Protein AF-A0A915E7U0-F1 (afdb_monomer)

Nearest PDB structures (foldseek):
  4j76-assembly1_B  TM=9.701E-01  e=1.399E-03  Plasmodium falciparum 3D7
  4jfa-assembly1_C  TM=9.694E-01  e=1.713E-03  Plasmodium falciparum 3D7
  3tze-assembly1_B  TM=9.497E-01  e=2.747E-03  Encephalitozoon cuniculi GB-M1
  3kt0-assembly1_A  TM=9.547E-01  e=3.599E-03  Saccharomyces cerevisiae
  3foc-assembly1_A-2  TM=9.476E-01  e=1.133E-02  Giardia lamblia ATCC 50803

Radius of gyration: 18.52 Å; Cα contacts (8 Å, |Δi|>4): 24; chains: 1; bounding box: 32×20×52 Å

Sequence (73 aa):
MWIPYNFLRFFLDDDEQLEDIKKQYSSGKLLTSELKKITIDLLSNIVAELQTRRKEVSDETVTQFTKVHELCF

Secondary structure (DSSP, 8-state):
--HHHHHHHHH---HHHHHHHHHHHHTT-S-HHHHHHHHHHHHHHHHHHHHHHHHH--HHHHHHHHS------

Structure (mmCIF, N/CA/C/O backbone):
data_AF-A0A915E7U0-F1
#
_entry.id   AF-A0A915E7U0-F1
#
loop_
_atom_site.group_PDB
_atom_site.id
_atom_site.type_symbol
_atom_site.label_atom_id
_atom_site.label_alt_id
_atom_site.label_comp_id
_atom_site.label_asym_id
_atom_site.label_entity_id
_atom_site.label_seq_id
_atom_site.pdbx_PDB_ins_code
_atom_site.Cartn_x
_atom_site.Cartn_y
_atom_site.Cartn_z
_atom_site.occupancy
_atom_site.B_iso_or_equiv
_atom_site.auth_seq_id
_atom_site.auth_comp_id
_atom_site.auth_asym_id
_atom_site.auth_atom_id
_atom_site.pdbx_PDB_model_num
ATOM 1 N N . MET A 1 1 ? -4.018 14.367 13.691 1.00 54.22 1 MET A N 1
ATOM 2 C CA . MET A 1 1 ? -4.424 13.346 12.698 1.00 54.22 1 MET A CA 1
ATOM 3 C C . MET A 1 1 ? -3.312 12.311 12.624 1.00 54.22 1 MET A C 1
ATOM 5 O O . MET A 1 1 ? -2.154 12.702 12.671 1.00 54.22 1 MET A O 1
ATOM 9 N N . TRP A 1 2 ? -3.633 11.020 12.658 1.00 67.88 2 TRP A N 1
ATOM 10 C CA . TRP A 1 2 ? -2.651 9.950 12.861 1.00 67.88 2 TRP A CA 1
ATOM 11 C C . TRP A 1 2 ? -1.913 9.644 11.553 1.00 67.88 2 TRP A C 1
ATOM 13 O O . TRP A 1 2 ? -2.552 9.507 10.516 1.00 67.88 2 TRP A O 1
ATOM 23 N N . ILE A 1 3 ? -0.586 9.496 11.605 1.00 78.06 3 ILE A N 1
ATOM 24 C CA . ILE A 1 3 ? 0.257 9.194 10.434 1.00 78.06 3 ILE A CA 1
ATOM 25 C C . ILE A 1 3 ? -0.268 7.985 9.625 1.00 78.06 3 ILE A C 1
ATOM 27 O O . ILE A 1 3 ? -0.506 8.170 8.436 1.00 78.06 3 ILE A O 1
ATOM 31 N N . PRO A 1 4 ? -0.539 6.794 10.208 1.00 81.06 4 PRO A N 1
ATOM 32 C CA . PRO A 1 4 ? -1.007 5.632 9.434 1.00 81.06 4 PRO A CA 1
ATOM 33 C C . PRO A 1 4 ? -2.374 5.840 8.761 1.00 81.06 4 PRO A C 1
ATOM 35 O O . PRO A 1 4 ? -2.588 5.381 7.644 1.00 81.06 4 PRO A O 1
ATOM 38 N N . TYR A 1 5 ? -3.274 6.600 9.390 1.00 84.25 5 TYR A N 1
ATOM 39 C CA . TYR A 1 5 ? -4.567 6.944 8.794 1.00 84.25 5 TYR A CA 1
ATOM 40 C C . TYR A 1 5 ? -4.412 7.826 7.547 1.00 84.25 5 TYR A C 1
ATOM 42 O O . TYR A 1 5 ? -5.118 7.640 6.560 1.00 84.25 5 TYR A O 1
ATOM 50 N N . ASN A 1 6 ? -3.458 8.761 7.560 1.00 84.69 6 ASN A N 1
ATOM 51 C CA . ASN A 1 6 ? -3.188 9.590 6.387 1.00 84.69 6 ASN A CA 1
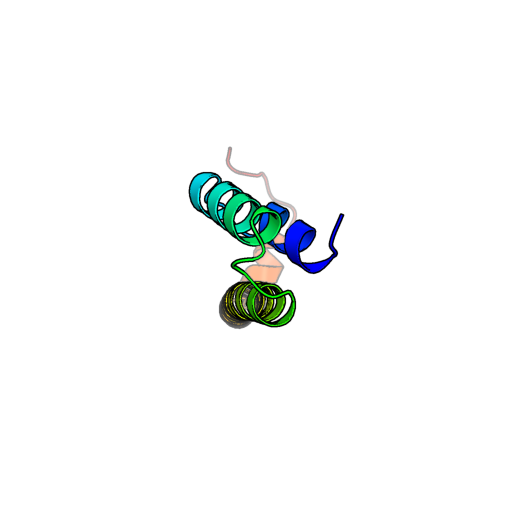ATOM 52 C C . ASN A 1 6 ? -2.693 8.744 5.210 1.00 84.69 6 ASN A C 1
ATOM 54 O O . ASN A 1 6 ? -3.125 8.985 4.092 1.00 84.69 6 ASN A O 1
ATOM 58 N N . PHE A 1 7 ? -1.836 7.747 5.455 1.00 85.06 7 PHE A N 1
ATOM 59 C CA . PHE A 1 7 ? -1.399 6.817 4.410 1.00 85.06 7 PHE A CA 1
ATOM 60 C C . PHE A 1 7 ? -2.574 6.029 3.831 1.00 85.06 7 PHE A C 1
ATOM 62 O O . PHE A 1 7 ? -2.714 5.980 2.615 1.00 85.06 7 PHE A O 1
ATOM 69 N N . LEU A 1 8 ? -3.457 5.491 4.676 1.00 86.06 8 LEU A N 1
ATOM 70 C CA . LEU A 1 8 ? -4.670 4.819 4.202 1.00 86.06 8 LEU A CA 1
ATOM 71 C C . LEU A 1 8 ? -5.506 5.739 3.308 1.00 86.06 8 LEU A C 1
ATOM 73 O O . LEU A 1 8 ? -5.876 5.337 2.222 1.00 86.06 8 LEU A O 1
ATOM 77 N N . ARG A 1 9 ? -5.698 7.006 3.684 1.00 86.06 9 ARG A N 1
ATOM 78 C CA . ARG A 1 9 ? -6.428 7.972 2.847 1.00 86.06 9 ARG A CA 1
ATOM 79 C C . ARG A 1 9 ? -5.803 8.213 1.463 1.00 86.06 9 ARG A C 1
ATOM 81 O O . ARG A 1 9 ? -6.514 8.618 0.554 1.00 86.06 9 ARG A O 1
ATOM 88 N N . PHE A 1 10 ? -4.489 8.067 1.315 1.00 84.62 10 PHE A N 1
ATOM 89 C CA . PHE A 1 10 ? -3.815 8.281 0.028 1.00 84.62 10 PHE A CA 1
ATOM 90 C C . PHE A 1 10 ? -3.754 7.027 -0.842 1.00 84.62 10 PHE A C 1
ATOM 92 O O . PHE A 1 10 ? -3.704 7.156 -2.059 1.00 84.62 10 PHE A O 1
ATOM 99 N N . PHE A 1 11 ? -3.682 5.849 -0.223 1.00 84.31 11 PHE A N 1
ATOM 100 C CA . PHE A 1 11 ? -3.399 4.586 -0.909 1.00 84.31 11 PHE A CA 1
ATOM 101 C C . PHE A 1 11 ? -4.593 3.627 -0.962 1.00 84.31 11 PHE A C 1
ATOM 103 O O . PHE A 1 11 ? -4.529 2.633 -1.677 1.00 84.31 11 PHE A O 1
ATOM 110 N N . LEU A 1 12 ? -5.644 3.876 -0.181 1.00 84.75 12 LEU A N 1
ATOM 111 C CA . LEU A 1 12 ? -6.884 3.110 -0.206 1.00 84.75 12 LEU A CA 1
ATOM 112 C C . LEU A 1 12 ? -7.869 3.828 -1.135 1.00 84.75 12 LEU A C 1
ATOM 114 O O . LEU A 1 12 ? -8.308 4.930 -0.820 1.00 84.75 12 LEU A O 1
ATOM 118 N N . ASP A 1 13 ? -8.210 3.197 -2.256 1.00 78.75 13 ASP A N 1
ATOM 119 C CA . ASP A 1 13 ? -9.158 3.750 -3.238 1.00 78.75 13 ASP A CA 1
ATOM 120 C C . ASP A 1 13 ? -10.634 3.608 -2.807 1.00 78.75 13 ASP A C 1
ATOM 122 O O . ASP A 1 13 ? -11.523 4.191 -3.423 1.00 78.75 13 ASP A O 1
ATOM 126 N N . ASP A 1 14 ? -10.910 2.827 -1.756 1.00 86.44 14 ASP A N 1
ATOM 127 C CA . ASP A 1 14 ? -12.260 2.580 -1.244 1.00 86.44 14 ASP A CA 1
ATOM 128 C C . ASP A 1 14 ? -12.604 3.531 -0.082 1.00 86.44 14 ASP A C 1
ATOM 130 O O . ASP 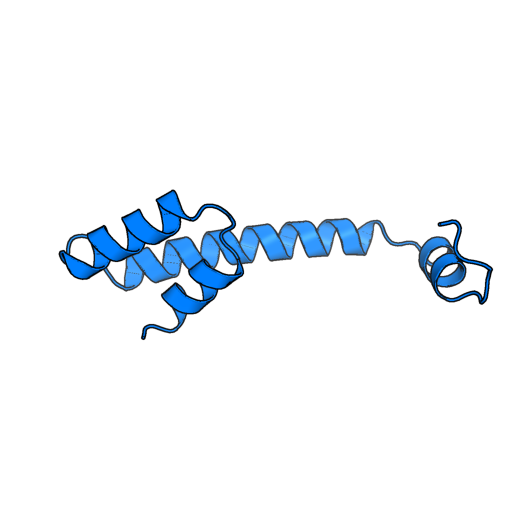A 1 14 ? -12.191 3.341 1.070 1.00 86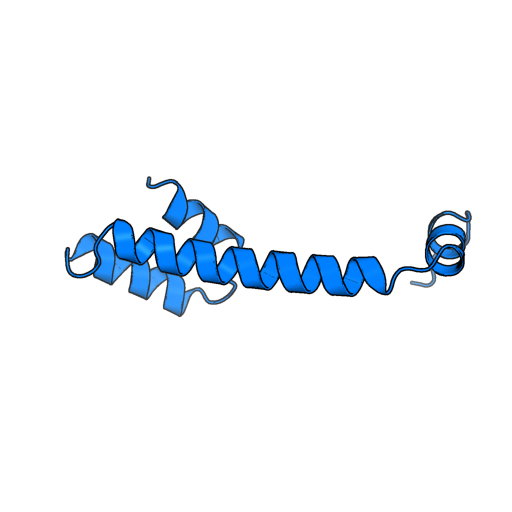.44 14 ASP A O 1
ATOM 134 N N . ASP A 1 15 ? -13.395 4.557 -0.399 1.00 85.06 15 ASP A N 1
ATOM 135 C CA . ASP A 1 15 ? -13.875 5.558 0.555 1.00 85.06 15 ASP A CA 1
ATOM 136 C C . ASP A 1 15 ? -14.783 4.967 1.654 1.00 85.06 15 ASP A C 1
ATOM 138 O O . ASP A 1 15 ? -14.788 5.473 2.783 1.00 85.06 15 ASP A O 1
ATOM 142 N N . GLU A 1 16 ? -15.535 3.891 1.376 1.00 87.88 16 GLU A N 1
ATOM 143 C CA . GLU 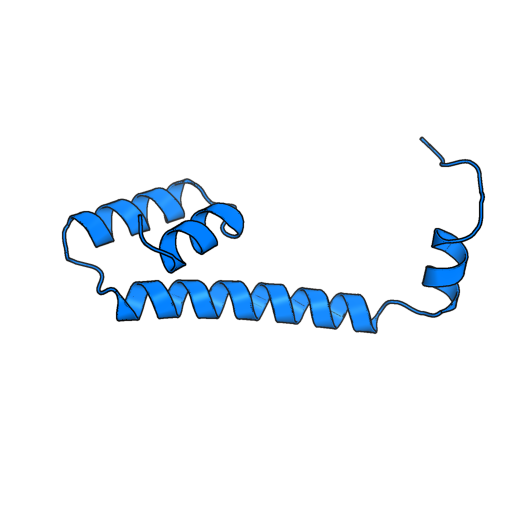A 1 16 ? -16.396 3.251 2.382 1.00 87.88 16 GLU A CA 1
ATOM 144 C C . GLU A 1 16 ? -15.554 2.550 3.446 1.00 87.88 16 GLU A C 1
ATOM 146 O O . GLU A 1 16 ? -15.794 2.720 4.648 1.00 87.88 16 GLU A O 1
ATOM 151 N N . GLN A 1 17 ? -14.526 1.814 3.017 1.00 85.12 17 GLN A N 1
ATOM 152 C CA . GLN A 1 17 ? -13.584 1.162 3.928 1.00 85.12 17 GLN A CA 1
ATOM 153 C C . GLN A 1 17 ? -12.817 2.184 4.773 1.00 85.12 17 GLN A C 1
ATOM 155 O O . GLN A 1 17 ? -12.606 1.973 5.973 1.00 85.12 17 GLN A O 1
ATOM 160 N N . LEU A 1 18 ? -12.428 3.318 4.182 1.00 87.88 18 LEU A N 1
ATOM 161 C CA . LEU A 1 18 ? -11.738 4.385 4.903 1.00 87.88 18 LEU A CA 1
ATOM 162 C C . LEU A 1 18 ? -12.615 4.986 6.013 1.00 87.88 18 LEU A C 1
ATOM 164 O O . LEU A 1 18 ? -12.146 5.187 7.142 1.00 87.88 18 LEU A O 1
ATOM 168 N N . GLU A 1 19 ? -13.888 5.262 5.717 1.00 88.38 19 GLU A N 1
ATOM 169 C CA . GLU A 1 19 ? -14.837 5.778 6.706 1.00 88.38 19 GLU A CA 1
ATOM 1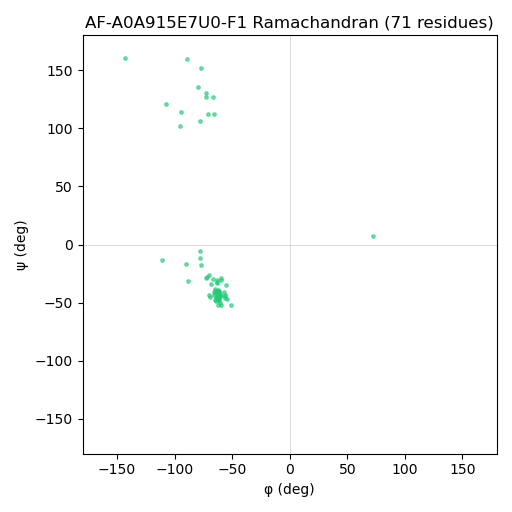70 C C . GLU A 1 19 ? -15.188 4.738 7.779 1.00 88.38 19 GLU A C 1
ATOM 172 O O . GLU A 1 19 ? -15.345 5.103 8.948 1.00 88.38 19 GLU A O 1
ATOM 177 N N . ASP A 1 20 ? -15.253 3.448 7.444 1.00 89.06 20 ASP A N 1
ATOM 178 C CA . ASP A 1 20 ? -15.438 2.394 8.444 1.00 89.06 20 ASP A CA 1
ATOM 179 C C . ASP A 1 20 ? -14.252 2.323 9.419 1.00 89.06 20 ASP A C 1
ATOM 181 O O . ASP A 1 20 ? -14.447 2.412 10.635 1.00 89.06 20 ASP A O 1
ATOM 185 N N . ILE A 1 21 ? -13.013 2.309 8.914 1.00 87.25 21 ILE A N 1
ATOM 186 C CA . ILE A 1 21 ? -11.800 2.334 9.750 1.00 87.25 21 ILE A CA 1
ATOM 187 C C . ILE A 1 21 ? -11.807 3.555 10.678 1.00 87.25 21 ILE A C 1
ATOM 189 O O . ILE A 1 21 ? -11.516 3.443 11.873 1.00 87.25 21 ILE 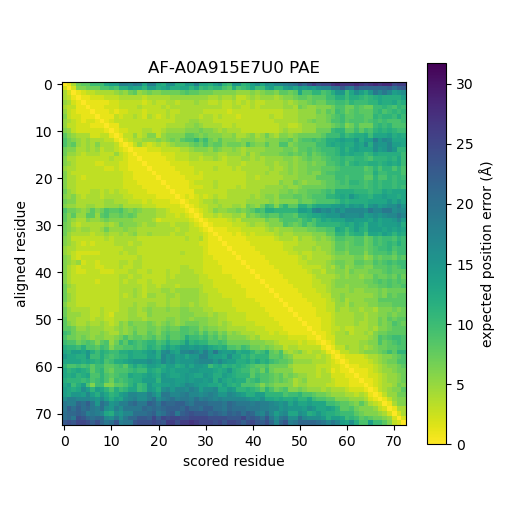A O 1
ATOM 193 N N . LYS A 1 22 ? -12.187 4.728 10.163 1.00 86.81 22 LYS A N 1
ATOM 194 C CA . LYS A 1 22 ? -12.306 5.965 10.946 1.00 86.81 22 LYS A CA 1
ATOM 195 C C . LYS A 1 22 ? -13.359 5.857 12.052 1.00 86.81 22 LYS A C 1
ATOM 197 O O . LYS A 1 22 ? -13.101 6.301 13.178 1.00 86.81 22 LYS A O 1
ATOM 202 N N . LYS A 1 23 ? -14.529 5.272 11.766 1.00 89.50 23 LYS A N 1
ATOM 203 C CA . LYS A 1 23 ? -15.593 5.028 12.755 1.00 89.50 23 LYS A CA 1
ATOM 204 C C . LYS A 1 23 ? -15.137 4.039 13.821 1.00 89.50 23 LYS A C 1
ATOM 206 O O . LYS A 1 23 ? -15.274 4.330 15.010 1.00 89.50 23 LYS A O 1
ATOM 211 N N . GLN A 1 24 ? -14.545 2.914 13.422 1.00 87.25 24 GLN A N 1
ATOM 212 C CA . GLN A 1 24 ? -14.047 1.902 14.351 1.00 87.25 24 GLN A CA 1
ATOM 213 C C . GLN A 1 24 ? -12.965 2.473 15.273 1.00 87.25 24 GLN A C 1
ATOM 215 O O . GLN A 1 24 ? -13.029 2.284 16.491 1.00 87.25 24 GLN A O 1
ATOM 220 N N . TYR A 1 25 ? -12.045 3.263 14.720 1.00 84.50 25 TYR A N 1
ATOM 221 C CA . TYR A 1 25 ? -11.010 3.952 15.483 1.00 84.50 25 TYR A CA 1
ATOM 222 C C . TYR A 1 25 ? -11.578 4.981 16.465 1.00 84.50 25 TYR A C 1
ATOM 224 O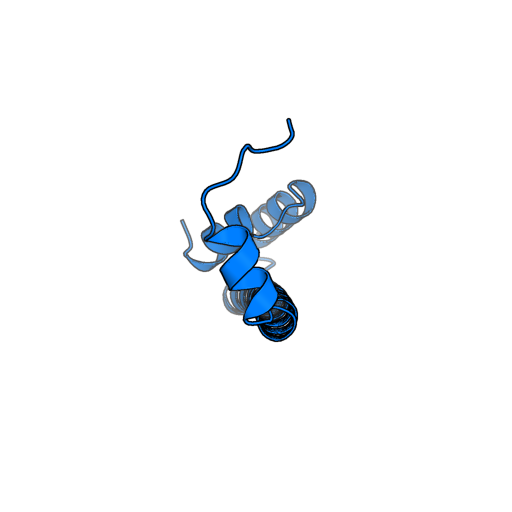 O . TYR A 1 25 ? -11.208 5.003 17.637 1.00 84.50 25 TYR A O 1
ATOM 232 N N . SER A 1 26 ? -12.529 5.805 16.011 1.00 84.50 26 SER A N 1
ATOM 233 C CA . SER A 1 26 ? -13.166 6.826 16.856 1.00 84.50 26 SER A CA 1
ATOM 234 C C . SER A 1 26 ? -14.016 6.210 17.969 1.00 84.50 26 SER A C 1
ATOM 236 O O . SER A 1 26 ? -14.137 6.789 19.043 1.00 84.50 26 SER A O 1
ATOM 238 N N . SER A 1 27 ? -14.572 5.018 17.733 1.00 88.88 27 SER A N 1
ATOM 239 C CA . SER A 1 27 ? -15.305 4.246 18.741 1.00 88.88 27 SER A CA 1
ATOM 240 C C . SER A 1 27 ? -14.402 3.504 19.736 1.00 88.88 27 SER A C 1
ATOM 242 O O . SER A 1 27 ? -14.910 2.882 20.664 1.00 88.88 27 SER A O 1
ATOM 244 N N . GLY A 1 28 ? -13.077 3.534 19.539 1.00 85.25 28 GLY A N 1
ATOM 245 C CA . GLY A 1 28 ? -12.104 2.819 20.369 1.00 85.25 28 GLY A CA 1
ATOM 246 C C . GLY A 1 28 ? -12.091 1.299 20.172 1.00 85.25 28 GLY A C 1
ATOM 247 O O . GLY A 1 28 ? -11.399 0.603 20.909 1.00 85.25 28 GLY A O 1
ATOM 248 N N . LYS A 1 29 ? -12.837 0.778 19.187 1.00 85.88 29 LYS A N 1
ATOM 249 C CA . LYS A 1 29 ? -12.862 -0.653 18.844 1.00 85.88 29 LYS A CA 1
ATOM 250 C C . LYS A 1 29 ? -11.590 -1.115 18.141 1.00 85.88 29 LYS A C 1
ATOM 252 O O . LYS A 1 29 ? -11.242 -2.280 18.259 1.00 85.88 29 LYS A O 1
ATOM 257 N N . LEU A 1 30 ? -10.928 -0.211 17.418 1.00 85.44 30 LEU A N 1
ATOM 258 C CA . LEU A 1 30 ? -9.731 -0.508 16.638 1.00 85.44 30 LEU A CA 1
ATOM 259 C C . LEU A 1 30 ? -8.503 0.102 17.311 1.00 85.44 30 LEU A C 1
ATOM 261 O O . LEU A 1 30 ? -8.427 1.318 17.512 1.00 85.44 30 LEU A O 1
ATOM 265 N N . LEU A 1 31 ? -7.535 -0.741 17.666 1.00 85.69 31 LEU A N 1
ATOM 266 C CA . LEU A 1 31 ? -6.307 -0.295 18.314 1.00 85.69 31 LEU A CA 1
ATOM 267 C C . LEU A 1 31 ? -5.357 0.341 17.298 1.00 85.69 31 LEU A C 1
ATOM 269 O O . LEU A 1 31 ? -5.294 -0.032 16.128 1.00 85.69 31 LEU A O 1
ATOM 273 N N . THR A 1 32 ? -4.512 1.264 17.759 1.00 83.88 32 THR A N 1
ATOM 274 C CA . THR A 1 32 ? -3.465 1.866 16.917 1.00 83.88 32 THR A CA 1
ATOM 275 C C . THR A 1 32 ? -2.547 0.817 16.281 1.00 83.88 32 THR A C 1
ATOM 277 O O . THR A 1 32 ? -2.061 1.009 15.167 1.00 83.88 32 THR A O 1
ATOM 280 N N . SER A 1 33 ? -2.265 -0.274 16.994 1.00 86.25 33 SER A N 1
ATOM 281 C CA . SER A 1 33 ? -1.447 -1.382 16.493 1.00 86.25 33 SER A CA 1
ATOM 282 C C . SER A 1 33 ? -2.105 -2.088 15.308 1.00 86.25 33 SER A C 1
ATOM 284 O O . SER A 1 33 ? -1.415 -2.415 14.347 1.00 86.25 33 SER A O 1
ATOM 286 N N . GLU A 1 34 ? -3.421 -2.280 15.350 1.00 86.75 34 GLU A N 1
ATOM 287 C CA . GLU A 1 34 ? -4.203 -2.884 14.270 1.00 86.75 34 GLU A CA 1
ATOM 288 C C . GLU A 1 34 ? -4.286 -1.946 13.069 1.00 86.75 34 GLU A C 1
ATOM 290 O O . GLU A 1 34 ? -4.013 -2.373 11.952 1.00 86.75 34 GLU A O 1
ATOM 295 N N . LEU A 1 35 ? -4.516 -0.647 13.304 1.00 86.31 35 LEU A N 1
ATOM 296 C CA . LEU A 1 35 ? -4.481 0.368 12.246 1.00 86.31 35 LEU A CA 1
ATOM 297 C C . LEU A 1 35 ? -3.148 0.336 11.493 1.00 86.31 35 LEU A C 1
ATOM 299 O O . LEU A 1 35 ? -3.121 0.315 10.268 1.00 86.31 35 LEU A O 1
ATOM 303 N N . LYS A 1 36 ? -2.033 0.295 12.234 1.00 86.88 36 LYS A N 1
ATOM 304 C CA . LYS A 1 36 ? -0.693 0.210 11.644 1.00 86.88 36 LYS A CA 1
ATOM 305 C C . LYS A 1 36 ? -0.499 -1.068 10.833 1.00 86.88 36 LYS A C 1
ATOM 307 O O . LYS A 1 36 ? 0.119 -0.984 9.781 1.00 86.88 36 LYS A O 1
ATOM 312 N N . LYS A 1 37 ? -1.004 -2.217 11.297 1.00 90.25 37 LYS A N 1
ATOM 313 C CA . LYS A 1 37 ? -0.925 -3.477 10.539 1.00 90.25 37 LYS A CA 1
ATOM 314 C C . LYS A 1 37 ? -1.644 -3.359 9.199 1.00 90.25 37 LYS A C 1
ATOM 316 O O . LYS A 1 37 ? -1.014 -3.586 8.179 1.00 90.25 37 LYS A O 1
ATOM 321 N N . ILE A 1 38 ? -2.889 -2.877 9.204 1.00 87.94 38 ILE A N 1
ATOM 322 C CA . ILE A 1 38 ? -3.678 -2.670 7.978 1.00 87.94 38 ILE A CA 1
ATOM 323 C C . ILE A 1 38 ? -2.923 -1.757 7.000 1.00 87.94 38 ILE A C 1
ATOM 325 O O . ILE A 1 38 ? -2.796 -2.066 5.818 1.00 87.94 38 ILE A O 1
ATOM 329 N N . THR A 1 39 ? -2.365 -0.648 7.496 1.00 89.19 39 THR A N 1
ATOM 330 C CA . THR A 1 39 ? -1.567 0.268 6.670 1.00 89.19 39 THR A CA 1
ATOM 331 C C . THR A 1 39 ? -0.307 -0.396 6.101 1.00 89.19 39 THR A C 1
ATOM 333 O O . THR A 1 39 ? 0.024 -0.164 4.941 1.00 89.19 39 THR A O 1
ATOM 336 N N . ILE A 1 40 ? 0.404 -1.203 6.897 1.00 90.88 40 ILE A N 1
ATOM 337 C CA . ILE A 1 40 ? 1.620 -1.913 6.468 1.00 90.88 40 ILE A CA 1
ATOM 338 C C . ILE A 1 40 ? 1.293 -2.949 5.395 1.00 90.88 40 ILE A C 1
ATOM 340 O O . ILE A 1 40 ? 2.020 -3.025 4.406 1.00 90.88 40 ILE A O 1
ATOM 344 N N . ASP A 1 41 ? 0.218 -3.713 5.568 1.00 91.25 41 ASP A N 1
ATOM 345 C CA . ASP A 1 41 ? -0.187 -4.750 4.620 1.00 91.25 41 ASP A CA 1
ATOM 346 C C . ASP A 1 41 ? -0.549 -4.125 3.264 1.00 91.25 41 ASP A C 1
ATOM 348 O O . ASP A 1 41 ? -0.045 -4.556 2.226 1.00 91.25 41 ASP A O 1
ATOM 352 N N . LEU A 1 42 ? -1.320 -3.029 3.275 1.00 90.19 42 LEU A N 1
ATOM 353 C CA . LEU A 1 42 ? -1.661 -2.273 2.066 1.00 90.19 42 LEU A CA 1
ATOM 354 C C . LEU A 1 42 ? -0.411 -1.734 1.353 1.00 90.19 42 LEU A C 1
ATOM 356 O O . LEU A 1 42 ? -0.219 -1.969 0.161 1.00 90.19 42 LEU A O 1
ATOM 360 N N . LEU A 1 43 ? 0.466 -1.038 2.084 1.00 90.31 43 LEU A N 1
ATOM 361 C CA . LEU A 1 43 ? 1.701 -0.481 1.520 1.00 90.31 43 LEU A CA 1
ATOM 362 C C . LEU A 1 43 ? 2.620 -1.573 0.969 1.00 90.31 43 LEU A C 1
ATOM 364 O O . LEU A 1 43 ? 3.218 -1.388 -0.088 1.00 90.31 43 LEU A O 1
ATOM 368 N N . SER A 1 44 ? 2.729 -2.704 1.664 1.00 91.44 44 SER A N 1
ATOM 369 C CA . SER A 1 44 ? 3.576 -3.818 1.236 1.00 91.44 44 SER A CA 1
ATOM 370 C C . SER A 1 44 ? 3.086 -4.415 -0.081 1.00 91.44 44 SER A C 1
ATOM 372 O O . SER A 1 44 ? 3.907 -4.660 -0.964 1.00 91.44 44 SER A O 1
ATOM 374 N N . ASN A 1 45 ? 1.770 -4.569 -0.255 1.00 91.75 45 ASN A N 1
ATOM 375 C CA . ASN A 1 45 ? 1.181 -5.032 -1.513 1.00 91.75 45 ASN A CA 1
ATOM 376 C C . ASN A 1 45 ? 1.466 -4.057 -2.664 1.00 91.75 45 ASN A C 1
ATOM 378 O O . ASN A 1 45 ? 1.970 -4.469 -3.707 1.00 91.75 45 ASN A O 1
ATOM 382 N N . ILE A 1 46 ? 1.249 -2.755 -2.450 1.00 90.81 46 ILE A N 1
ATOM 383 C CA . ILE A 1 46 ? 1.508 -1.722 -3.467 1.00 90.81 46 ILE A CA 1
ATOM 384 C C . ILE A 1 46 ? 2.987 -1.704 -3.867 1.00 90.81 46 ILE A C 1
ATOM 386 O O . ILE A 1 46 ? 3.326 -1.647 -5.051 1.00 90.81 46 ILE A O 1
ATOM 390 N N . VAL A 1 47 ? 3.893 -1.776 -2.889 1.00 92.50 47 VAL A N 1
ATOM 391 C CA . VAL A 1 47 ? 5.335 -1.819 -3.151 1.00 92.50 47 VAL A CA 1
ATOM 392 C C . VAL A 1 47 ? 5.717 -3.097 -3.895 1.00 92.50 47 VAL A C 1
ATOM 394 O O . VAL A 1 47 ? 6.525 -3.025 -4.820 1.00 92.50 47 VAL A O 1
ATOM 397 N N . ALA A 1 48 ? 5.138 -4.248 -3.548 1.00 93.44 48 ALA A N 1
ATOM 398 C CA . ALA A 1 48 ? 5.390 -5.505 -4.247 1.00 93.44 48 ALA A CA 1
ATOM 399 C C . ALA A 1 48 ? 4.941 -5.437 -5.716 1.00 93.44 48 ALA A C 1
ATOM 401 O O . ALA A 1 48 ? 5.705 -5.803 -6.608 1.00 93.44 48 ALA A O 1
ATOM 402 N N . GLU A 1 49 ? 3.755 -4.894 -5.993 1.00 92.25 49 GLU A N 1
ATOM 403 C CA . GLU A 1 49 ? 3.276 -4.680 -7.363 1.00 92.25 49 GLU A CA 1
ATOM 404 C C . GLU A 1 49 ? 4.164 -3.710 -8.147 1.00 92.25 49 GLU A C 1
ATOM 406 O O . GLU A 1 49 ? 4.490 -3.954 -9.311 1.00 92.25 49 GLU A O 1
ATOM 411 N N . LEU A 1 50 ? 4.595 -2.610 -7.522 1.00 91.81 50 LEU A N 1
ATOM 412 C CA . LEU A 1 50 ? 5.539 -1.668 -8.128 1.00 91.81 50 LEU A CA 1
ATOM 413 C C . LEU A 1 50 ? 6.883 -2.334 -8.437 1.00 91.81 50 LEU A C 1
ATOM 415 O O . LEU A 1 50 ? 7.458 -2.092 -9.497 1.00 91.81 50 LEU A O 1
ATOM 419 N N . GLN A 1 51 ? 7.384 -3.185 -7.542 1.00 91.19 51 GLN A N 1
ATOM 420 C CA . GLN A 1 51 ? 8.619 -3.934 -7.762 1.00 91.19 51 GLN A CA 1
ATOM 421 C C . GLN A 1 51 ? 8.483 -4.934 -8.910 1.00 91.19 51 GLN A C 1
ATOM 423 O O . GLN A 1 51 ? 9.414 -5.051 -9.705 1.00 91.19 51 GLN A O 1
ATOM 428 N N . THR A 1 52 ? 7.350 -5.629 -9.017 1.00 93.44 52 THR A N 1
ATOM 429 C CA . THR A 1 52 ? 7.071 -6.551 -10.126 1.00 93.44 52 THR A CA 1
ATOM 430 C C . THR A 1 52 ? 7.036 -5.802 -11.451 1.00 93.44 52 THR A C 1
ATOM 432 O O . THR A 1 52 ? 7.830 -6.117 -12.332 1.00 93.44 52 THR A O 1
ATOM 435 N N . ARG A 1 53 ? 6.249 -4.723 -11.550 1.00 90.38 53 ARG A N 1
ATOM 436 C CA . ARG A 1 53 ? 6.215 -3.875 -12.753 1.00 90.38 53 ARG A CA 1
ATOM 437 C C . ARG A 1 53 ? 7.592 -3.324 -13.105 1.00 90.38 53 ARG A C 1
ATOM 439 O O . ARG A 1 53 ? 7.985 -3.333 -14.262 1.00 90.38 53 ARG A O 1
ATOM 446 N N . ARG A 1 54 ? 8.376 -2.894 -12.111 1.00 88.44 54 ARG A N 1
ATOM 447 C CA . ARG A 1 54 ? 9.745 -2.405 -12.337 1.00 88.44 54 ARG A CA 1
ATOM 448 C C . ARG A 1 54 ? 10.676 -3.487 -12.890 1.00 88.44 54 ARG A C 1
ATOM 450 O O . ARG A 1 54 ? 11.581 -3.148 -13.640 1.00 88.44 54 ARG A O 1
ATOM 457 N N . LYS A 1 55 ? 10.488 -4.758 -12.525 1.00 89.75 55 LYS A N 1
ATOM 458 C CA . LYS A 1 55 ? 11.264 -5.876 -13.090 1.00 89.75 55 LYS A CA 1
ATOM 459 C C . LYS A 1 55 ? 10.888 -6.177 -14.541 1.00 89.75 55 LYS A C 1
ATOM 461 O O . LYS A 1 55 ? 11.726 -6.685 -15.271 1.00 89.75 55 LYS A O 1
ATOM 466 N N . GLU A 1 56 ? 9.657 -5.879 -14.940 1.00 89.25 56 GLU A N 1
ATOM 467 C CA . GLU A 1 56 ? 9.179 -6.058 -16.316 1.00 89.25 56 GLU A CA 1
ATOM 468 C C . GLU A 1 56 ? 9.688 -4.961 -17.265 1.00 89.25 56 GLU A C 1
ATOM 470 O O . GLU A 1 56 ? 9.692 -5.151 -18.479 1.00 89.25 56 GLU A O 1
ATOM 475 N N . VAL A 1 57 ? 10.154 -3.825 -16.733 1.00 86.56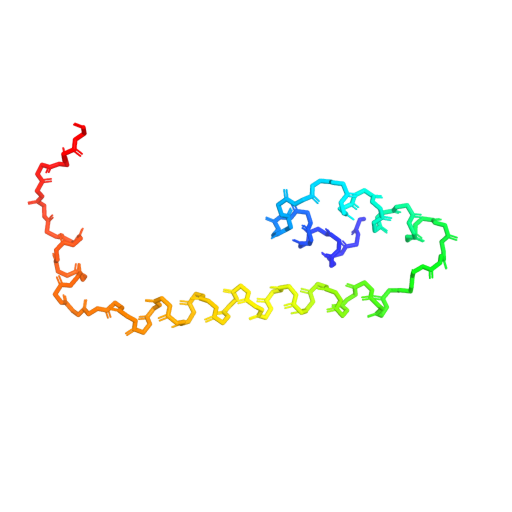 57 VAL A N 1
ATOM 476 C CA . VAL A 1 57 ? 10.728 -2.740 -17.538 1.00 86.56 57 VAL A CA 1
ATOM 477 C C . VAL A 1 57 ? 12.093 -3.161 -18.090 1.00 86.56 57 VAL A C 1
ATOM 479 O O . VAL A 1 57 ? 13.063 -3.299 -17.346 1.00 86.56 57 VAL A O 1
ATOM 482 N N . SER A 1 58 ? 12.167 -3.321 -19.412 1.00 86.31 58 SER A N 1
ATOM 483 C CA . SER A 1 58 ? 13.409 -3.559 -20.155 1.00 86.31 58 SER A CA 1
ATOM 484 C C . SER A 1 58 ? 14.077 -2.252 -20.599 1.00 86.31 58 SER A C 1
ATOM 486 O O . SER A 1 58 ? 13.416 -1.220 -20.742 1.00 86.31 58 SER A O 1
ATOM 488 N N . ASP A 1 59 ? 15.377 -2.301 -20.903 1.00 82.19 59 ASP A N 1
ATOM 489 C CA . ASP A 1 59 ? 16.121 -1.150 -21.444 1.00 82.19 59 ASP A CA 1
ATOM 490 C C . ASP A 1 59 ? 15.537 -0.640 -22.774 1.00 82.19 59 ASP A C 1
ATOM 492 O O . ASP A 1 59 ? 15.570 0.560 -23.054 1.00 82.19 59 ASP A O 1
ATOM 496 N N . GLU A 1 60 ? 14.937 -1.522 -23.579 1.00 82.69 60 GLU A N 1
ATOM 497 C CA . GLU A 1 60 ? 14.212 -1.147 -24.800 1.00 82.69 60 GLU A CA 1
ATOM 498 C C . GLU A 1 60 ? 12.972 -0.307 -24.481 1.00 82.69 60 GLU A C 1
ATOM 500 O O . GLU A 1 60 ? 12.740 0.718 -25.123 1.00 82.69 60 GLU A O 1
ATOM 505 N N . THR A 1 61 ? 12.227 -0.686 -23.437 1.00 82.75 61 THR A N 1
ATOM 506 C CA . THR A 1 61 ? 11.066 0.072 -22.951 1.00 82.75 61 THR A CA 1
ATOM 507 C C . THR A 1 61 ? 11.506 1.459 -22.487 1.00 82.75 61 THR A C 1
ATOM 509 O O . THR A 1 61 ? 10.948 2.466 -22.917 1.00 82.75 61 THR A O 1
ATOM 512 N N . VAL A 1 62 ? 12.569 1.544 -21.679 1.00 84.88 62 VAL A N 1
ATOM 513 C CA . VAL A 1 62 ? 13.124 2.830 -21.217 1.00 84.88 62 VAL A CA 1
ATOM 514 C C . VAL A 1 62 ? 13.566 3.696 -22.396 1.00 84.88 62 VAL A C 1
ATOM 516 O O . VAL A 1 62 ? 13.260 4.888 -22.439 1.00 84.88 62 VAL A O 1
ATOM 519 N N . THR A 1 63 ? 14.244 3.102 -23.377 1.00 84.06 63 THR A N 1
ATOM 520 C CA . THR A 1 63 ? 14.705 3.809 -24.578 1.00 84.06 63 THR A CA 1
ATOM 521 C C . THR A 1 63 ? 13.528 4.332 -25.398 1.00 84.06 63 THR A C 1
ATOM 523 O O . THR A 1 63 ? 13.569 5.473 -25.855 1.00 84.06 63 THR A O 1
ATOM 526 N N . GLN A 1 64 ? 12.458 3.546 -25.544 1.00 83.81 64 GLN A N 1
ATOM 527 C CA . GLN A 1 64 ? 11.241 3.956 -26.240 1.00 83.81 64 GLN A CA 1
ATOM 528 C C . GLN A 1 64 ? 10.565 5.145 -25.545 1.00 83.81 64 GLN A C 1
ATOM 530 O O . GLN A 1 64 ? 10.248 6.121 -26.217 1.00 83.81 64 GLN A O 1
ATOM 535 N N . PHE A 1 65 ? 10.412 5.108 -24.216 1.00 83.81 65 PHE A N 1
ATOM 536 C CA . PHE A 1 65 ? 9.815 6.211 -23.448 1.00 83.81 65 PHE A CA 1
ATOM 537 C C . PHE A 1 65 ? 10.697 7.469 -23.384 1.00 83.81 65 PHE A C 1
ATOM 539 O O . PHE A 1 65 ? 10.181 8.569 -23.208 1.00 83.81 65 PHE A O 1
ATOM 546 N N . THR A 1 66 ? 12.020 7.326 -23.513 1.00 85.81 66 THR A N 1
ATOM 547 C CA . THR A 1 66 ? 12.971 8.454 -23.449 1.00 85.81 66 THR A CA 1
ATOM 548 C C . THR A 1 66 ? 13.234 9.079 -24.827 1.00 85.81 66 THR A C 1
ATOM 550 O O . THR A 1 66 ? 13.744 10.197 -24.921 1.00 85.81 66 THR A O 1
ATOM 553 N N . LYS A 1 67 ? 12.899 8.385 -25.922 1.00 85.94 67 LYS A N 1
ATOM 554 C CA . LYS A 1 67 ? 13.075 8.898 -27.283 1.00 85.94 67 LYS A CA 1
ATOM 555 C C . LYS A 1 67 ? 12.042 9.986 -27.569 1.00 85.94 67 LYS A C 1
ATOM 557 O O . LYS A 1 67 ? 10.847 9.779 -27.401 1.00 85.94 67 LYS A O 1
ATOM 562 N N . VAL A 1 68 ? 12.497 11.132 -28.074 1.00 82.62 68 VAL A N 1
ATOM 563 C CA . VAL A 1 68 ? 11.597 12.193 -28.543 1.00 82.62 68 VAL A CA 1
ATOM 564 C C . VAL A 1 68 ? 10.827 11.675 -29.758 1.00 82.62 68 VAL A C 1
ATOM 566 O O . VAL A 1 68 ? 11.415 11.415 -30.810 1.00 82.62 68 VAL A O 1
ATOM 569 N N . HIS A 1 69 ? 9.521 11.496 -29.599 1.00 78.56 69 HIS A N 1
ATOM 570 C CA . HIS A 1 69 ? 8.598 11.115 -30.660 1.00 78.56 69 HIS A CA 1
ATOM 571 C C . HIS A 1 69 ? 7.260 11.837 -30.467 1.00 78.56 69 HIS A C 1
ATOM 573 O O . HIS A 1 69 ? 6.957 12.319 -29.374 1.00 78.56 69 HIS A O 1
ATOM 579 N N . GLU A 1 70 ? 6.452 11.925 -31.523 1.00 78.25 70 GLU A N 1
ATOM 580 C CA . GLU A 1 70 ? 5.094 12.461 -31.415 1.00 78.25 70 GLU A CA 1
ATOM 581 C C . GLU A 1 70 ? 4.244 11.508 -30.565 1.00 78.25 70 GLU A C 1
ATOM 583 O O . GLU A 1 70 ? 4.223 10.295 -30.798 1.00 78.25 70 GLU A O 1
ATOM 588 N N . LEU A 1 71 ? 3.600 12.041 -29.524 1.00 79.31 71 LEU A N 1
ATOM 589 C CA . LEU A 1 71 ? 2.670 11.276 -28.699 1.00 79.31 71 LEU A CA 1
ATOM 590 C C . LEU A 1 71 ? 1.391 11.056 -29.509 1.00 79.31 71 LEU A C 1
ATOM 592 O O . LEU A 1 71 ? 0.815 12.005 -30.037 1.00 79.31 71 LEU A O 1
ATOM 596 N N . CYS A 1 72 ? 0.967 9.799 -29.626 1.00 71.44 72 CYS A N 1
ATOM 597 C CA . CYS A 1 72 ? -0.297 9.459 -30.264 1.00 71.44 72 CYS A CA 1
ATOM 598 C C . CYS A 1 72 ? -1.416 9.747 -29.249 1.00 71.44 72 CYS A C 1
ATOM 600 O O . CYS A 1 72 ? -1.509 9.048 -28.239 1.00 71.44 72 CYS A O 1
ATOM 602 N N . PHE A 1 73 ? -2.170 10.824 -29.480 1.00 60.41 73 PHE A N 1
ATOM 603 C CA . PHE A 1 73 ? -3.352 11.215 -28.706 1.00 60.41 73 PHE A CA 1
ATOM 604 C C . PHE A 1 73 ? -4.628 10.671 -29.345 1.00 60.41 73 PHE A C 1
ATOM 606 O O . PHE A 1 73 ? -4.679 10.627 -30.596 1.00 60.41 73 PHE A O 1
#

Solvent-accessible surface area (backbone atoms only — not comparable to full-atom values): 4429 Å² total; per-residue (Å²): 134,60,70,52,58,54,51,40,68,75,74,48,92,51,66,67,61,53,51,48,53,51,51,36,41,75,71,66,76,44,50,72,69,56,51,42,48,56,36,49,55,54,52,50,51,54,51,51,53,51,52,53,54,57,68,68,60,44,73,66,54,52,50,58,74,68,48,94,67,86,79,90,125

Mean predicted aligned error: 7.03 Å

Foldseek 3Di:
DDPLLVLCVVQPPDPVVSVVVVVCVVVVVADPVNSVVVSCVSVVVVVVVVVVVVVVDDPVNVCVVPDDDDDDD

pLD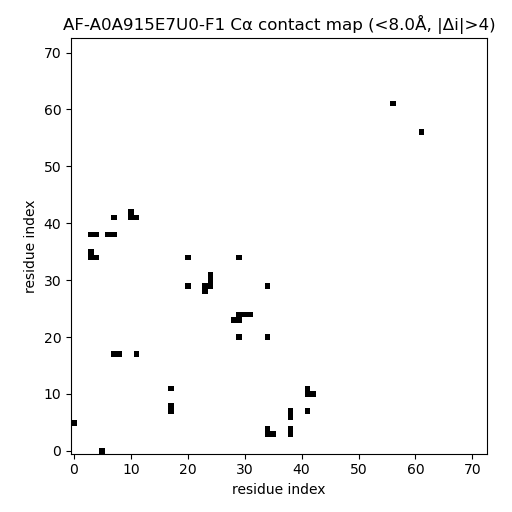DT: mean 85.29, std 6.53, range [54.22, 93.44]

Organism: NCBI:txid166011